Protein AF-A0A430KQV3-F1 (afdb_monomer_lite)

pLDDT: mean 86.69, std 16.66, range [35.5, 97.81]

Organism: NCBI:txid2490544

Structure (mmCIF, N/CA/C/O backbone):
data_AF-A0A430KQV3-F1
#
_entry.id   AF-A0A430KQV3-F1
#
loop_
_atom_site.group_PDB
_atom_site.id
_atom_site.type_symbol
_atom_site.label_atom_id
_atom_site.label_alt_id
_atom_site.label_comp_id
_atom_site.label_asym_id
_atom_site.label_entity_id
_atom_site.label_seq_id
_atom_site.pdbx_PDB_ins_code
_atom_site.Cartn_x
_atom_site.Cartn_y
_atom_site.Cartn_z
_atom_site.occupancy
_atom_site.B_iso_or_equiv
_atom_site.auth_seq_id
_atom_site.auth_comp_id
_atom_site.auth_asym_id
_atom_site.auth_atom_id
_atom_site.pdbx_PDB_model_num
ATOM 1 N N . MET A 1 1 ? -34.477 46.001 -7.955 1.00 41.59 1 MET A N 1
ATOM 2 C CA . MET A 1 1 ? -33.425 45.239 -8.664 1.00 41.59 1 MET A CA 1
ATOM 3 C C . MET A 1 1 ? -32.091 45.497 -7.987 1.00 41.59 1 MET A C 1
ATOM 5 O O . MET A 1 1 ? -31.628 46.626 -8.043 1.00 41.59 1 MET A O 1
ATOM 9 N N . LYS A 1 2 ? -31.521 44.495 -7.311 1.00 37.53 2 LYS A N 1
ATOM 10 C CA . LYS A 1 2 ? -30.084 44.366 -7.009 1.00 37.53 2 LYS A CA 1
ATOM 11 C C . LYS A 1 2 ? -29.876 42.927 -6.538 1.00 37.53 2 LYS A C 1
ATOM 13 O O . LYS A 1 2 ? -30.333 42.544 -5.468 1.00 37.53 2 LYS A O 1
ATOM 18 N N . HIS A 1 3 ? -29.338 42.118 -7.442 1.00 39.97 3 HIS A N 1
ATOM 19 C CA . HIS A 1 3 ? -29.159 40.684 -7.279 1.00 39.97 3 HIS A CA 1
ATOM 20 C C . HIS A 1 3 ? -28.047 40.402 -6.268 1.00 39.97 3 HIS A C 1
ATOM 22 O O . HIS A 1 3 ? -26.920 40.859 -6.441 1.00 39.97 3 HIS A O 1
ATOM 28 N N . PHE A 1 4 ? -28.368 39.622 -5.237 1.00 44.78 4 PHE A N 1
ATOM 29 C CA . PHE A 1 4 ? -27.370 38.877 -4.482 1.00 44.78 4 PHE A CA 1
ATOM 30 C C . PHE A 1 4 ? -26.859 37.755 -5.388 1.00 44.78 4 PHE A C 1
ATOM 32 O O . PHE A 1 4 ? -27.560 36.773 -5.624 1.00 44.78 4 PHE A O 1
ATOM 39 N N . ILE A 1 5 ? -25.651 37.916 -5.924 1.00 47.31 5 ILE A N 1
ATOM 40 C CA . ILE A 1 5 ? -24.909 36.811 -6.529 1.00 47.31 5 ILE A CA 1
ATOM 41 C C . ILE A 1 5 ? -24.251 36.073 -5.365 1.00 47.31 5 ILE A C 1
ATOM 43 O O . ILE A 1 5 ? -23.172 36.437 -4.904 1.00 47.31 5 ILE A O 1
ATOM 47 N N . GLY A 1 6 ? -24.957 35.075 -4.838 1.00 39.56 6 GLY A N 1
ATOM 48 C CA . GLY A 1 6 ? -24.358 34.076 -3.968 1.00 39.56 6 GLY A CA 1
ATOM 49 C C . GLY A 1 6 ? -23.432 33.213 -4.813 1.00 39.56 6 GLY A C 1
ATOM 50 O O . GLY A 1 6 ? -23.901 32.412 -5.618 1.00 39.56 6 GLY A O 1
ATOM 51 N N . LEU A 1 7 ? -22.121 33.397 -4.655 1.00 41.78 7 LEU A N 1
ATOM 52 C CA . LEU A 1 7 ? -21.134 32.437 -5.131 1.00 41.78 7 LEU A CA 1
ATOM 53 C C . LEU A 1 7 ? -21.335 31.159 -4.301 1.00 41.78 7 LEU A C 1
ATOM 55 O O . LEU A 1 7 ? -20.817 31.038 -3.192 1.00 41.78 7 LEU A O 1
ATOM 59 N N . LEU A 1 8 ? -22.144 30.224 -4.804 1.00 39.12 8 LEU A N 1
ATOM 60 C CA . LEU A 1 8 ? -22.093 28.848 -4.329 1.00 39.12 8 LEU A CA 1
ATOM 61 C C . LEU A 1 8 ? -20.700 28.338 -4.698 1.00 39.12 8 LEU A C 1
ATOM 63 O O . LEU A 1 8 ? -20.414 28.071 -5.865 1.00 39.12 8 LEU A O 1
ATOM 67 N N . ALA A 1 9 ? -19.820 28.248 -3.704 1.00 40.56 9 ALA A N 1
ATOM 68 C CA . ALA A 1 9 ? -18.622 27.442 -3.810 1.00 40.56 9 ALA A CA 1
ATOM 69 C C . ALA A 1 9 ? -19.082 26.003 -4.070 1.00 40.56 9 ALA A C 1
ATOM 71 O O . ALA A 1 9 ? -19.517 25.301 -3.160 1.00 40.56 9 ALA A O 1
ATOM 72 N N . LEU A 1 10 ? -19.045 25.591 -5.338 1.00 35.50 10 LEU A N 1
ATOM 73 C CA . LEU A 1 10 ? -19.116 24.194 -5.734 1.00 35.50 10 LEU A CA 1
ATOM 74 C C . LEU A 1 10 ? -17.865 23.521 -5.170 1.00 35.50 10 LEU A C 1
ATOM 76 O O . LEU A 1 10 ? -16.833 23.432 -5.831 1.00 35.50 10 LEU A O 1
ATOM 80 N N . THR A 1 11 ? -17.943 23.073 -3.921 1.00 38.75 11 THR A N 1
ATOM 81 C CA . THR A 1 11 ? -17.063 22.028 -3.418 1.00 38.75 11 THR A CA 1
ATOM 82 C C . THR A 1 11 ? -17.409 20.780 -4.216 1.00 38.75 11 THR A C 1
ATOM 84 O O . THR A 1 11 ? -18.291 20.010 -3.837 1.00 38.75 11 THR A O 1
ATOM 87 N N . THR A 1 12 ? -16.782 20.605 -5.378 1.00 36.72 12 THR A N 1
ATOM 88 C CA . THR A 1 12 ? -16.755 19.306 -6.038 1.00 36.72 12 THR A CA 1
ATOM 89 C C . THR A 1 12 ? -15.940 18.412 -5.121 1.00 36.72 12 THR A C 1
ATOM 91 O O . THR A 1 12 ? -14.714 18.374 -5.212 1.00 36.72 12 THR A O 1
ATOM 94 N N . SER A 1 13 ? -16.610 17.754 -4.178 1.00 37.59 13 SER A N 1
ATOM 95 C CA . SER A 1 13 ? -16.093 16.544 -3.566 1.00 37.59 13 SER A CA 1
ATOM 96 C C . SER A 1 13 ? -15.817 15.607 -4.733 1.00 37.59 13 SER A C 1
ATOM 98 O O . SER A 1 13 ? -16.742 15.064 -5.345 1.00 37.59 13 SER A O 1
ATOM 100 N N . MET A 1 14 ? -14.544 15.542 -5.133 1.00 39.12 14 MET A N 1
ATOM 101 C CA . MET A 1 14 ? -14.087 14.586 -6.123 1.00 39.12 14 MET A CA 1
ATOM 102 C C . MET A 1 14 ? -14.404 13.240 -5.509 1.00 39.12 14 MET A C 1
ATOM 104 O O . MET A 1 14 ? -13.822 12.814 -4.522 1.00 39.12 14 MET A O 1
ATOM 108 N N . SER A 1 15 ? -15.465 12.631 -6.011 1.00 42.69 15 SER A N 1
ATOM 109 C CA . SER A 1 15 ? -15.806 11.299 -5.583 1.00 42.69 15 SER A CA 1
ATOM 110 C C . SER A 1 15 ? -14.658 10.420 -6.048 1.00 42.69 15 SER A C 1
ATOM 112 O O . SER A 1 15 ? -14.300 10.461 -7.223 1.00 42.69 15 SER A O 1
ATOM 114 N N . ALA A 1 16 ? -14.095 9.628 -5.138 1.00 46.53 16 ALA A N 1
ATOM 115 C CA . ALA A 1 16 ? -13.360 8.427 -5.495 1.00 46.53 16 ALA A CA 1
ATOM 116 C C . ALA A 1 16 ? -14.217 7.668 -6.522 1.00 46.53 16 ALA A C 1
ATOM 118 O O . ALA A 1 16 ? -15.302 7.172 -6.206 1.00 46.53 16 ALA A O 1
ATOM 119 N N . MET A 1 17 ? -13.815 7.745 -7.784 1.00 51.94 17 MET A N 1
ATOM 120 C CA . MET A 1 17 ? -14.481 7.094 -8.901 1.00 51.94 17 MET A CA 1
ATOM 121 C C . MET A 1 17 ? -13.712 5.796 -9.147 1.00 51.94 17 MET A C 1
ATOM 123 O O . MET A 1 17 ? -12.476 5.785 -9.105 1.00 51.94 17 MET A O 1
ATOM 127 N N . ALA A 1 18 ? -14.446 4.700 -9.326 1.00 61.12 18 ALA A N 1
ATOM 128 C CA . ALA A 1 18 ? -13.876 3.387 -9.579 1.00 61.12 18 ALA A CA 1
ATOM 129 C C . ALA A 1 18 ? -12.949 3.432 -10.793 1.00 61.12 18 ALA A C 1
ATOM 131 O O . ALA A 1 18 ? -13.270 4.051 -11.813 1.00 61.12 18 ALA A O 1
ATOM 132 N N . VAL A 1 19 ? -11.797 2.777 -10.690 1.00 73.69 19 VAL A N 1
ATOM 133 C CA . VAL A 1 19 ? -10.964 2.528 -11.866 1.00 73.69 19 VAL A CA 1
ATOM 134 C C . VAL A 1 19 ? -11.638 1.440 -12.692 1.00 73.69 19 VAL A C 1
ATOM 136 O O . VAL A 1 19 ? -11.972 0.377 -12.174 1.00 73.69 19 VAL A O 1
ATOM 139 N N . GLU A 1 20 ? -11.799 1.685 -13.991 1.00 69.75 20 GLU A N 1
ATOM 140 C CA . GLU A 1 20 ? -12.412 0.728 -14.911 1.00 69.75 20 GLU A CA 1
ATOM 141 C C . GLU A 1 20 ? -11.765 -0.668 -14.801 1.00 69.75 20 GLU A C 1
ATOM 143 O O . GLU A 1 20 ? -10.554 -0.832 -14.964 1.00 69.75 20 GLU A O 1
ATOM 148 N N . GLY A 1 21 ? -12.587 -1.681 -14.503 1.00 73.44 21 GLY A N 1
ATOM 149 C CA . GLY A 1 21 ? -12.159 -3.078 -14.362 1.00 73.44 21 GLY A CA 1
ATOM 150 C C . GLY A 1 21 ? -11.601 -3.473 -12.988 1.00 73.44 21 GLY A C 1
ATOM 151 O O . GLY A 1 21 ? -11.218 -4.633 -12.812 1.00 73.44 21 GLY A O 1
ATOM 152 N N . TYR A 1 22 ? -11.575 -2.557 -12.015 1.00 84.06 22 TYR A N 1
ATOM 153 C CA . TYR A 1 22 ? -11.156 -2.828 -10.638 1.00 84.06 22 TYR A CA 1
ATOM 154 C C . TYR A 1 22 ? -12.313 -2.614 -9.664 1.00 84.06 22 TYR A C 1
ATOM 156 O O . TYR A 1 22 ? -13.107 -1.690 -9.809 1.00 84.06 22 TYR A O 1
ATOM 164 N N . GLN A 1 23 ? -12.391 -3.480 -8.656 1.00 91.31 23 GLN A N 1
ATOM 165 C CA . GLN A 1 23 ? -13.311 -3.306 -7.540 1.00 91.31 23 GLN A CA 1
ATOM 166 C C . GLN A 1 23 ? -12.756 -2.261 -6.569 1.00 91.31 23 GLN A C 1
ATOM 168 O O . GLN A 1 23 ? -11.570 -2.294 -6.243 1.00 91.31 23 GLN A O 1
ATOM 173 N N . ASP A 1 24 ? -13.619 -1.380 -6.077 1.00 92.81 24 ASP A N 1
ATOM 174 C CA . ASP A 1 24 ? -13.272 -0.416 -5.036 1.00 92.81 24 ASP A CA 1
ATOM 175 C C . ASP A 1 24 ? -13.136 -1.120 -3.685 1.00 92.81 24 ASP A C 1
ATOM 177 O O . ASP A 1 24 ? -14.009 -1.894 -3.281 1.00 92.81 24 ASP A O 1
ATOM 181 N N . ILE A 1 25 ? -12.039 -0.839 -2.986 1.00 95.69 25 ILE A N 1
ATOM 182 C CA . ILE A 1 25 ? -11.740 -1.384 -1.667 1.00 95.69 25 ILE A CA 1
ATOM 183 C C . ILE A 1 25 ? -11.679 -0.227 -0.674 1.00 95.69 25 ILE A C 1
ATOM 185 O O . ILE A 1 25 ? -10.800 0.638 -0.732 1.00 95.69 25 ILE A O 1
ATOM 189 N N . TYR A 1 26 ? -12.630 -0.250 0.252 1.00 96.19 26 TYR A N 1
ATOM 190 C CA . TYR A 1 26 ? -12.683 0.613 1.423 1.00 96.19 26 TYR A CA 1
ATOM 191 C C . TYR A 1 26 ? -12.402 -0.229 2.658 1.00 96.19 26 TYR A C 1
ATOM 193 O O . TYR A 1 26 ? -12.857 -1.371 2.743 1.00 96.19 26 TYR A O 1
ATOM 201 N N . LEU A 1 27 ? -11.656 0.330 3.607 1.00 96.69 27 LEU A N 1
ATOM 202 C CA . LEU A 1 27 ? -11.382 -0.371 4.850 1.00 96.69 27 LEU A CA 1
ATOM 203 C C . LEU A 1 27 ? -12.587 -0.328 5.787 1.00 96.69 27 LEU A C 1
ATOM 205 O O . LEU A 1 27 ? -13.279 0.681 5.893 1.00 96.69 27 LEU A O 1
ATOM 209 N N . ASP A 1 28 ? -12.775 -1.390 6.553 1.00 95.50 28 ASP A N 1
ATOM 210 C CA . ASP A 1 28 ? -13.646 -1.391 7.715 1.00 95.50 28 ASP A CA 1
ATOM 211 C C . ASP A 1 28 ? -12.836 -1.024 8.965 1.00 95.50 28 ASP A C 1
ATOM 213 O O . ASP A 1 28 ? -11.923 -1.743 9.377 1.00 95.50 28 ASP A O 1
ATOM 217 N N . LYS A 1 29 ? -13.186 0.107 9.586 1.00 90.50 29 LYS A N 1
ATOM 218 C CA . LYS A 1 29 ? -12.578 0.576 10.842 1.00 90.50 29 LYS A CA 1
ATOM 219 C C . LYS A 1 29 ? -12.959 -0.270 12.062 1.00 90.50 29 LYS A C 1
ATOM 221 O O . LYS A 1 29 ? -12.333 -0.123 13.107 1.00 90.50 29 LYS A O 1
ATOM 226 N N . GLN A 1 30 ? -14.011 -1.086 11.964 1.00 93.00 30 GLN A N 1
ATOM 227 C CA . GLN A 1 30 ? -14.455 -1.995 13.028 1.00 93.00 30 GLN A CA 1
ATOM 228 C C . GLN A 1 30 ? -13.762 -3.361 12.955 1.00 93.00 30 GLN A C 1
ATOM 230 O O . GLN A 1 30 ? -13.871 -4.150 13.893 1.00 93.00 30 GLN A O 1
ATOM 235 N N . ALA A 1 31 ? -13.036 -3.629 11.869 1.00 96.44 31 ALA A N 1
ATOM 236 C CA . ALA A 1 31 ? -12.219 -4.816 11.697 1.00 96.44 31 ALA A CA 1
ATOM 237 C C . ALA A 1 31 ? -10.736 -4.509 11.946 1.00 96.44 31 ALA A C 1
ATOM 239 O O . ALA A 1 31 ? -10.298 -3.356 11.964 1.00 96.44 31 ALA A O 1
ATOM 240 N N . ASP A 1 32 ? -9.946 -5.565 12.136 1.00 97.38 32 ASP A N 1
ATOM 241 C CA . ASP A 1 32 ? -8.493 -5.436 12.179 1.00 97.38 32 ASP A CA 1
ATOM 242 C C . ASP A 1 32 ? -7.987 -4.854 10.854 1.00 97.38 32 ASP A C 1
ATOM 244 O O . ASP A 1 32 ? -8.441 -5.241 9.774 1.00 97.38 32 ASP A O 1
ATOM 248 N N . ILE A 1 33 ? -7.019 -3.945 10.942 1.00 97.19 33 ILE A N 1
ATOM 249 C CA . ILE A 1 33 ? -6.329 -3.395 9.777 1.00 97.19 33 ILE A CA 1
ATOM 250 C C . ILE A 1 33 ? -4.930 -3.987 9.743 1.00 97.19 33 ILE A C 1
ATOM 252 O O . ILE A 1 33 ? -4.171 -3.900 10.708 1.00 97.19 33 ILE A O 1
ATOM 256 N N . ILE A 1 34 ? -4.572 -4.581 8.616 1.00 97.19 34 ILE A N 1
ATOM 257 C CA . ILE A 1 34 ? -3.239 -5.101 8.360 1.00 97.19 34 ILE A CA 1
ATOM 258 C C . ILE A 1 34 ? -2.516 -4.104 7.469 1.00 97.19 34 ILE A C 1
ATOM 260 O O . ILE A 1 34 ? -2.933 -3.809 6.351 1.00 97.19 34 ILE A O 1
ATOM 264 N N . ILE A 1 35 ? -1.423 -3.571 7.997 1.00 96.50 35 ILE A N 1
ATOM 265 C CA . ILE A 1 35 ? -0.517 -2.682 7.290 1.00 96.50 35 ILE A CA 1
ATOM 266 C C . ILE A 1 35 ? 0.587 -3.555 6.713 1.00 96.50 35 ILE A C 1
ATOM 268 O O . ILE A 1 35 ? 1.408 -4.105 7.453 1.00 96.50 35 ILE A O 1
ATOM 272 N N . HIS A 1 36 ? 0.588 -3.706 5.395 1.00 97.31 36 HIS A N 1
ATOM 273 C CA . HIS A 1 36 ? 1.580 -4.478 4.661 1.00 97.31 36 HIS A CA 1
ATOM 274 C C . HIS A 1 36 ? 2.680 -3.544 4.199 1.00 97.31 36 HIS A C 1
ATOM 276 O O . HIS A 1 36 ? 2.427 -2.621 3.422 1.00 97.31 36 HIS A O 1
ATOM 282 N N . GLY A 1 37 ? 3.902 -3.807 4.643 1.00 96.50 37 GLY A N 1
ATOM 283 C CA . GLY A 1 37 ? 5.071 -3.291 3.962 1.00 96.50 37 GLY A CA 1
ATOM 284 C C . GLY A 1 37 ? 5.236 -3.992 2.612 1.00 96.50 37 GLY A C 1
ATOM 285 O O . GLY A 1 37 ? 5.143 -5.217 2.517 1.00 96.50 37 GLY A O 1
ATOM 286 N N . ILE A 1 38 ? 5.443 -3.208 1.561 1.00 97.06 38 ILE A N 1
ATOM 287 C CA . ILE A 1 38 ? 5.660 -3.674 0.188 1.00 97.06 38 ILE A CA 1
ATOM 288 C C . ILE A 1 38 ? 6.891 -2.974 -0.385 1.00 97.06 38 ILE A C 1
ATOM 290 O O . ILE A 1 38 ? 7.272 -1.897 0.079 1.00 97.06 38 ILE A O 1
ATOM 294 N N . VAL A 1 39 ? 7.507 -3.545 -1.420 1.00 96.75 39 VAL A N 1
ATOM 295 C CA . VAL A 1 39 ? 8.591 -2.872 -2.156 1.00 96.75 39 VAL A CA 1
ATOM 296 C C . VAL A 1 39 ? 8.273 -2.821 -3.640 1.00 96.75 39 VAL A C 1
ATOM 298 O O . VAL A 1 39 ? 7.969 -3.845 -4.243 1.00 96.75 39 VAL A O 1
ATOM 301 N N . CYS A 1 40 ? 8.326 -1.625 -4.222 1.00 96.69 40 CYS A N 1
ATOM 302 C CA . CYS A 1 40 ? 7.856 -1.362 -5.577 1.00 96.69 40 CYS A CA 1
ATOM 303 C C . CYS A 1 40 ? 8.930 -0.720 -6.449 1.00 96.69 40 CYS A C 1
ATOM 305 O O . CYS A 1 40 ? 9.702 0.119 -5.982 1.00 96.69 40 CYS A O 1
ATOM 307 N N . GLY A 1 41 ? 8.930 -1.044 -7.735 1.00 96.06 41 GLY A N 1
ATOM 308 C CA . GLY A 1 41 ? 9.746 -0.367 -8.734 1.00 96.06 41 GLY A CA 1
ATOM 309 C C . GLY A 1 41 ? 9.364 -0.772 -10.148 1.00 96.06 41 GLY A C 1
ATOM 310 O O . GLY A 1 41 ? 8.478 -1.597 -10.359 1.00 96.06 41 GLY A O 1
ATOM 311 N N . ASP A 1 42 ? 10.029 -0.169 -11.124 1.00 94.94 42 ASP A N 1
ATOM 312 C CA . ASP A 1 42 ? 9.676 -0.359 -12.534 1.00 94.94 42 ASP A CA 1
ATOM 313 C C . ASP A 1 42 ? 10.224 -1.689 -13.091 1.00 94.94 42 ASP A C 1
ATOM 315 O O . ASP A 1 42 ? 9.720 -2.203 -14.083 1.00 94.94 42 ASP A O 1
ATOM 319 N N . ASP A 1 43 ? 11.245 -2.256 -12.437 1.00 91.19 43 ASP A N 1
ATOM 320 C CA . ASP A 1 43 ? 11.929 -3.486 -12.842 1.00 91.19 43 ASP A CA 1
ATOM 321 C C . ASP A 1 43 ? 12.423 -4.270 -11.614 1.00 91.19 43 ASP A C 1
ATOM 323 O O . ASP A 1 43 ? 13.245 -3.778 -10.835 1.00 91.19 43 ASP A O 1
ATOM 327 N N . LEU A 1 44 ? 11.947 -5.509 -11.455 1.00 90.50 44 LEU A N 1
ATOM 328 C CA . LEU A 1 44 ? 12.347 -6.396 -10.355 1.00 90.50 44 LEU A CA 1
ATOM 329 C C . LEU A 1 44 ? 13.740 -7.011 -10.545 1.00 90.50 44 LEU A C 1
ATOM 331 O O . LEU A 1 44 ? 14.298 -7.543 -9.588 1.00 90.50 44 LEU A O 1
ATOM 335 N N . ASN A 1 45 ? 14.346 -6.893 -11.729 1.00 89.44 45 ASN A N 1
ATOM 336 C CA . ASN A 1 45 ? 15.742 -7.286 -11.932 1.00 89.44 45 ASN A CA 1
ATOM 337 C C . ASN A 1 45 ? 16.721 -6.255 -11.346 1.00 89.44 45 ASN A C 1
ATOM 339 O O . ASN A 1 45 ? 17.906 -6.546 -11.180 1.00 89.44 45 ASN A O 1
ATOM 343 N N . ASN A 1 46 ? 16.241 -5.056 -10.994 1.00 89.62 46 ASN A N 1
ATOM 344 C CA . ASN A 1 46 ? 17.039 -4.000 -10.381 1.00 89.62 46 ASN A CA 1
ATOM 345 C C . ASN A 1 46 ? 16.585 -3.710 -8.945 1.00 89.62 46 ASN A C 1
ATOM 347 O O . ASN A 1 46 ? 16.019 -2.659 -8.635 1.00 89.62 46 ASN A O 1
ATOM 351 N N . LEU A 1 47 ? 16.892 -4.650 -8.051 1.00 87.81 47 LEU A N 1
ATOM 352 C CA . LEU A 1 47 ? 16.474 -4.628 -6.646 1.00 87.81 47 LEU A CA 1
ATOM 353 C C . LEU A 1 47 ? 16.866 -3.346 -5.888 1.00 87.81 47 LEU A C 1
ATOM 355 O O . LEU A 1 47 ? 16.148 -2.918 -4.989 1.00 87.81 47 LEU A O 1
ATOM 359 N N . ASN A 1 48 ? 17.958 -2.685 -6.283 1.00 89.31 48 ASN A N 1
ATOM 360 C CA . ASN A 1 48 ? 18.435 -1.447 -5.654 1.00 89.31 48 ASN A CA 1
ATOM 361 C C . ASN A 1 48 ? 17.558 -0.221 -5.958 1.00 89.31 48 ASN A C 1
ATOM 363 O O . ASN A 1 48 ? 17.696 0.809 -5.299 1.00 89.31 48 ASN A O 1
ATOM 367 N N . LYS A 1 49 ? 16.687 -0.300 -6.971 1.00 92.69 49 LYS A N 1
ATOM 368 C CA . LYS A 1 49 ? 15.741 0.770 -7.322 1.00 92.69 49 LYS A CA 1
ATOM 369 C C . LYS A 1 49 ? 14.359 0.574 -6.705 1.00 92.69 49 LYS A C 1
ATOM 371 O O . LYS A 1 49 ? 13.512 1.455 -6.861 1.00 92.69 49 LYS A O 1
ATOM 376 N N . LEU A 1 50 ? 14.130 -0.545 -6.015 1.00 94.19 50 LEU A N 1
ATOM 377 C CA . LEU A 1 50 ? 12.872 -0.780 -5.324 1.00 94.19 50 LEU A CA 1
ATOM 378 C C . LEU A 1 50 ? 12.755 0.159 -4.126 1.00 94.19 50 LEU A C 1
ATOM 380 O O . LEU A 1 50 ? 13.706 0.358 -3.369 1.00 94.19 50 LEU A O 1
ATOM 384 N N . LYS A 1 51 ? 11.573 0.742 -3.958 1.00 94.81 51 LYS A N 1
ATOM 385 C CA . LYS A 1 51 ? 11.260 1.653 -2.861 1.00 94.81 51 LYS A CA 1
ATOM 386 C C . LYS A 1 51 ? 10.226 1.018 -1.939 1.00 94.81 51 LYS A C 1
ATOM 388 O O . LYS A 1 51 ? 9.255 0.451 -2.446 1.00 94.81 51 LYS A O 1
ATOM 393 N N . PRO A 1 52 ? 10.404 1.121 -0.614 1.00 94.69 52 PRO A N 1
ATOM 394 C CA . PRO A 1 52 ? 9.393 0.673 0.323 1.00 94.69 52 PRO A CA 1
ATOM 395 C C . PRO A 1 52 ? 8.145 1.553 0.227 1.00 94.69 52 PRO A C 1
ATOM 397 O O . PRO A 1 52 ? 8.231 2.763 0.005 1.00 94.69 52 PRO A O 1
ATOM 400 N N . ALA A 1 53 ? 6.992 0.936 0.427 1.00 94.12 53 ALA A N 1
ATOM 401 C CA . ALA A 1 53 ? 5.706 1.590 0.602 1.00 94.12 53 ALA A CA 1
ATOM 402 C C . ALA A 1 53 ? 4.860 0.763 1.577 1.00 94.12 53 ALA A C 1
ATOM 404 O O . ALA A 1 53 ? 5.218 -0.368 1.902 1.00 94.12 53 ALA A O 1
ATOM 405 N N . ASN A 1 54 ? 3.737 1.320 2.025 1.00 95.19 54 ASN A N 1
ATOM 406 C CA . ASN A 1 54 ? 2.760 0.571 2.805 1.00 95.19 54 ASN A CA 1
ATOM 407 C C . ASN A 1 54 ? 1.409 0.566 2.097 1.00 95.19 54 ASN A C 1
ATOM 409 O O . ASN A 1 54 ? 1.052 1.529 1.414 1.00 95.19 54 ASN A O 1
ATOM 413 N N . ILE A 1 55 ? 0.659 -0.508 2.309 1.00 96.56 55 ILE A N 1
ATOM 414 C CA . ILE A 1 55 ? -0.747 -0.624 1.936 1.00 96.56 55 ILE A CA 1
ATOM 415 C C . ILE A 1 55 ? -1.537 -1.177 3.118 1.00 96.56 55 ILE A C 1
ATOM 417 O O . ILE A 1 55 ? -1.011 -1.939 3.926 1.00 96.56 55 ILE A O 1
ATOM 421 N N . TYR A 1 56 ? -2.793 -0.775 3.230 1.00 97.56 56 TYR A N 1
ATOM 422 C CA . TYR A 1 56 ? -3.684 -1.173 4.309 1.00 97.56 56 TYR A CA 1
ATOM 423 C C . TYR A 1 56 ? -4.754 -2.094 3.740 1.00 97.56 56 TYR A C 1
ATOM 425 O O . TYR A 1 56 ? -5.313 -1.792 2.685 1.00 97.56 56 TYR A O 1
ATOM 433 N N . THR A 1 57 ? -5.068 -3.176 4.441 1.00 97.81 57 THR A N 1
ATOM 434 C CA . THR A 1 57 ? -6.195 -4.055 4.109 1.00 97.81 57 THR A CA 1
ATOM 435 C C . THR A 1 57 ? -6.880 -4.531 5.389 1.00 97.81 57 THR A C 1
ATOM 437 O O . THR A 1 57 ? -6.324 -4.396 6.478 1.00 97.81 57 THR A O 1
ATOM 440 N N . ASN A 1 58 ? -8.075 -5.111 5.280 1.00 97.69 58 ASN A N 1
ATOM 441 C CA . ASN A 1 58 ? -8.689 -5.866 6.383 1.00 97.69 58 ASN A CA 1
ATOM 442 C C . ASN A 1 58 ? -8.423 -7.379 6.282 1.00 97.69 58 ASN A C 1
ATOM 444 O O . ASN A 1 58 ? -8.988 -8.171 7.033 1.00 97.69 58 ASN A O 1
ATOM 448 N N . THR A 1 59 ? -7.573 -7.793 5.342 1.00 96.25 59 THR A N 1
ATOM 449 C CA . THR A 1 59 ? -7.313 -9.191 4.985 1.00 96.25 59 THR A CA 1
ATOM 450 C C . THR A 1 59 ? -5.831 -9.528 5.145 1.00 96.25 59 THR A C 1
ATOM 452 O O . THR A 1 59 ? -4.960 -8.661 5.177 1.00 96.25 59 THR A O 1
ATOM 455 N N . ALA A 1 60 ? -5.501 -10.815 5.263 1.00 95.19 60 ALA A N 1
ATOM 456 C CA . ALA A 1 60 ? -4.111 -11.244 5.445 1.00 95.19 60 ALA A CA 1
ATOM 457 C C . ALA A 1 60 ? -3.217 -10.975 4.220 1.00 95.19 60 ALA A C 1
ATOM 459 O O . ALA A 1 60 ? -1.990 -11.055 4.332 1.00 95.19 60 ALA A O 1
ATOM 460 N N . GLU A 1 61 ? -3.802 -10.639 3.073 1.00 95.81 61 GLU A N 1
ATOM 461 C CA . GLU A 1 61 ? -3.126 -10.439 1.794 1.00 95.81 61 GLU A CA 1
ATOM 462 C C . GLU A 1 61 ? -3.510 -9.088 1.181 1.00 95.81 61 GLU A C 1
ATOM 464 O O . GLU A 1 61 ? -4.411 -8.407 1.664 1.00 95.81 61 GLU A O 1
ATOM 469 N N . VAL A 1 62 ? -2.792 -8.680 0.136 1.00 97.12 62 VAL A N 1
ATOM 470 C CA . VAL A 1 62 ? -3.179 -7.526 -0.680 1.00 97.12 62 VAL A CA 1
ATOM 471 C C . VAL A 1 62 ? -4.133 -8.018 -1.760 1.00 97.12 62 VAL A C 1
ATOM 473 O O . VAL A 1 62 ? -3.792 -8.911 -2.533 1.00 97.12 62 VAL A O 1
ATOM 476 N N . GLU A 1 63 ? -5.336 -7.460 -1.800 1.00 95.50 63 GLU A N 1
ATOM 477 C CA . GLU A 1 63 ? -6.391 -7.907 -2.706 1.00 95.50 63 GLU A CA 1
ATOM 478 C C . GLU A 1 63 ? -6.279 -7.214 -4.065 1.00 95.50 63 GLU A C 1
ATOM 480 O O . GLU A 1 63 ? -5.755 -6.104 -4.203 1.00 95.50 63 GLU A O 1
ATOM 485 N N . LYS A 1 64 ? -6.818 -7.865 -5.099 1.00 95.12 64 LYS A N 1
ATOM 486 C CA . LYS A 1 64 ? -7.025 -7.209 -6.387 1.00 95.12 64 LYS A CA 1
ATOM 487 C C . LYS A 1 64 ? -8.116 -6.150 -6.238 1.00 95.12 64 LYS A C 1
ATOM 489 O O . LYS A 1 64 ? -9.256 -6.488 -5.937 1.00 95.12 64 LYS A O 1
ATOM 494 N N . GLY A 1 65 ? -7.803 -4.901 -6.557 1.00 94.69 65 GLY A N 1
ATOM 495 C CA . GLY A 1 65 ? -8.776 -3.812 -6.511 1.00 94.69 65 GLY A CA 1
ATOM 496 C C . GLY A 1 65 ? -8.124 -2.441 -6.455 1.00 94.69 65 GLY A C 1
ATOM 497 O O . GLY A 1 65 ? -6.924 -2.312 -6.704 1.00 94.69 65 GLY A O 1
ATOM 498 N N . THR A 1 66 ? -8.932 -1.432 -6.146 1.00 95.56 66 THR A N 1
ATOM 499 C CA . THR A 1 66 ? -8.545 -0.027 -6.021 1.00 95.56 66 THR A CA 1
ATOM 500 C C . THR A 1 66 ? -8.681 0.414 -4.574 1.00 95.56 66 THR A C 1
ATOM 502 O O . THR A 1 66 ? -9.782 0.462 -4.036 1.00 95.56 66 THR A O 1
ATOM 505 N N . TYR A 1 67 ? -7.566 0.793 -3.966 1.00 96.00 67 TYR A N 1
ATOM 506 C CA . TYR A 1 67 ? -7.506 1.371 -2.631 1.00 96.00 67 TYR A CA 1
ATOM 507 C C . TYR A 1 67 ? -7.393 2.889 -2.733 1.00 96.00 67 TYR A C 1
ATOM 509 O O . TYR A 1 67 ? -6.633 3.402 -3.558 1.00 96.00 67 TYR A O 1
ATOM 517 N N . TYR A 1 68 ? -8.108 3.609 -1.876 1.00 95.12 68 TYR A N 1
ATOM 518 C CA . TYR A 1 68 ? -8.170 5.069 -1.909 1.00 95.12 68 TYR A CA 1
ATOM 519 C C . TYR A 1 68 ? -7.470 5.691 -0.714 1.00 95.12 68 TYR A C 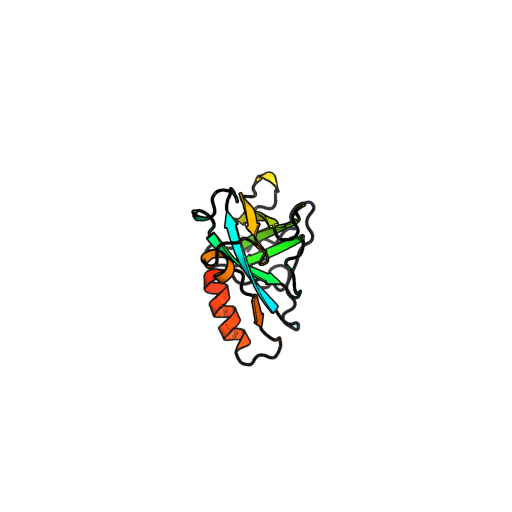1
ATOM 521 O O . TYR A 1 68 ? -7.591 5.206 0.411 1.00 95.12 68 TYR A O 1
ATOM 529 N N . PHE A 1 69 ? -6.775 6.796 -0.969 1.00 95.50 69 PHE A N 1
ATOM 530 C CA . PHE A 1 69 ? -5.974 7.490 0.025 1.00 95.50 69 PHE A CA 1
ATOM 531 C C . PHE A 1 69 ? -6.137 8.997 -0.054 1.00 95.50 69 PHE A C 1
ATOM 533 O O . PHE A 1 69 ? -6.342 9.558 -1.132 1.00 95.50 69 PHE A O 1
ATOM 540 N N . ASN A 1 70 ? -5.958 9.649 1.090 1.00 94.19 70 ASN A N 1
ATOM 541 C CA . ASN A 1 70 ? -5.800 11.091 1.183 1.00 94.19 70 ASN A CA 1
ATOM 542 C C . ASN A 1 70 ? -4.481 11.444 1.882 1.00 94.19 70 ASN A C 1
ATOM 544 O O . ASN A 1 70 ? -4.090 10.828 2.876 1.00 94.19 70 ASN A O 1
ATOM 548 N N . SER A 1 71 ? -3.788 12.455 1.370 1.00 91.19 71 SER A N 1
ATOM 549 C CA . SER A 1 71 ? -2.525 12.953 1.914 1.00 91.19 71 SER A CA 1
ATOM 550 C C . SER A 1 71 ? -2.483 14.478 1.893 1.00 91.19 71 SER A C 1
ATOM 552 O O . SER A 1 71 ? -3.346 15.135 1.317 1.00 91.19 71 SER A O 1
ATOM 554 N N . ALA A 1 72 ? -1.423 15.062 2.456 1.00 89.06 72 ALA A N 1
ATOM 555 C CA . ALA A 1 72 ? -1.170 16.499 2.336 1.00 89.06 72 ALA A CA 1
ATOM 556 C C . ALA A 1 72 ? -1.024 16.977 0.873 1.00 89.06 72 ALA A C 1
ATOM 558 O O . ALA A 1 72 ? -1.183 18.164 0.603 1.00 89.06 72 ALA A O 1
ATOM 559 N N . TYR A 1 73 ? -0.744 16.065 -0.066 1.00 87.38 73 TYR A N 1
ATOM 560 C CA . TYR A 1 73 ? -0.608 16.345 -1.499 1.00 87.38 73 TYR A CA 1
ATOM 561 C C . TYR A 1 73 ? -1.895 16.075 -2.294 1.00 87.38 73 TYR A C 1
ATOM 563 O O . TYR A 1 73 ? -1.886 16.158 -3.522 1.00 87.38 73 TYR A O 1
ATOM 571 N N . GLY A 1 74 ? -2.994 15.763 -1.602 1.00 90.25 74 GLY A N 1
ATOM 572 C CA . GLY A 1 74 ? -4.290 15.445 -2.189 1.00 90.25 74 GLY A CA 1
ATOM 573 C C . GLY A 1 74 ? -4.601 13.951 -2.215 1.00 90.25 74 GLY A C 1
ATOM 574 O O . GLY A 1 74 ? -3.847 13.112 -1.703 1.00 90.25 74 GLY A O 1
ATOM 575 N N . GLU A 1 75 ? -5.751 13.647 -2.810 1.00 92.44 75 GLU A N 1
ATOM 576 C CA . GLU A 1 75 ? -6.272 12.293 -2.962 1.00 92.44 75 GLU A CA 1
ATOM 577 C C . GLU A 1 75 ? -5.559 11.531 -4.082 1.00 92.44 75 GLU A C 1
ATOM 579 O O . GLU A 1 75 ? -5.210 12.079 -5.138 1.00 92.44 75 GLU A O 1
ATOM 584 N N . TYR A 1 76 ? -5.362 10.238 -3.852 1.00 93.94 76 TYR A N 1
ATOM 585 C CA . TYR A 1 76 ? -4.812 9.311 -4.830 1.00 93.94 76 TYR A CA 1
ATOM 5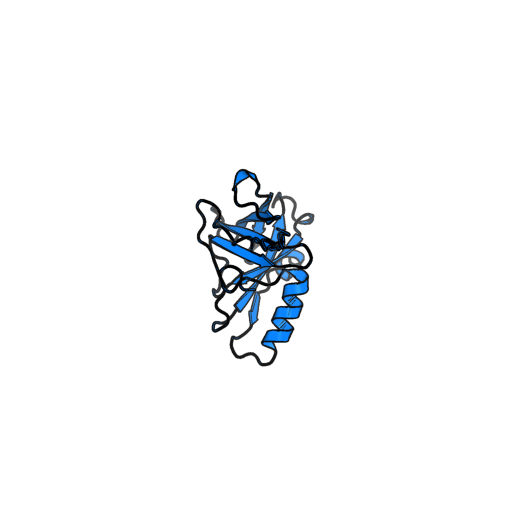86 C C . TYR A 1 76 ? -5.394 7.916 -4.633 1.00 93.94 76 TYR A C 1
ATOM 588 O O . TYR A 1 76 ? -5.964 7.597 -3.586 1.00 93.94 76 TYR A O 1
ATOM 596 N N . SER A 1 77 ? -5.234 7.067 -5.641 1.00 94.38 77 SER A N 1
ATOM 597 C CA . SER A 1 77 ? -5.607 5.662 -5.555 1.00 94.38 77 SER A CA 1
ATOM 598 C C . SER A 1 77 ? -4.465 4.748 -5.970 1.00 94.38 77 SER A C 1
ATOM 600 O O . SER A 1 77 ? -3.592 5.105 -6.771 1.00 94.38 77 SER A O 1
ATOM 602 N N . LEU A 1 78 ? -4.470 3.561 -5.373 1.00 95.56 78 LEU A N 1
ATOM 603 C CA . LEU A 1 78 ? -3.560 2.470 -5.669 1.00 95.56 78 LEU A CA 1
ATOM 604 C C . LEU A 1 78 ? -4.363 1.290 -6.190 1.00 95.56 78 LEU A C 1
ATOM 606 O O . LEU A 1 78 ? -5.185 0.741 -5.462 1.00 95.56 78 LEU A O 1
ATOM 610 N N . THR A 1 79 ? -4.112 0.878 -7.426 1.00 95.25 79 THR A N 1
ATOM 611 C CA . THR A 1 79 ? -4.690 -0.355 -7.962 1.00 95.25 79 THR A CA 1
ATOM 612 C C . THR A 1 79 ? -3.707 -1.493 -7.829 1.00 95.25 79 THR A C 1
ATOM 614 O O . THR A 1 79 ? -2.539 -1.308 -8.159 1.00 95.25 79 THR A O 1
ATOM 617 N N . PHE A 1 80 ? -4.166 -2.673 -7.437 1.00 96.06 80 PHE A N 1
ATOM 618 C CA . PHE A 1 80 ? -3.349 -3.881 -7.401 1.00 96.06 80 PHE A CA 1
ATOM 619 C C . PHE A 1 80 ? -3.958 -4.951 -8.298 1.00 96.06 80 PHE A C 1
ATOM 621 O O . PHE A 1 80 ? -5.160 -5.208 -8.244 1.00 96.06 80 PHE A O 1
ATOM 628 N N . ASN A 1 81 ? -3.128 -5.575 -9.131 1.00 93.88 81 ASN A N 1
ATOM 629 C CA . ASN A 1 81 ? -3.507 -6.706 -9.970 1.00 93.88 81 ASN A CA 1
ATOM 630 C C . ASN A 1 81 ? -2.464 -7.824 -9.822 1.00 93.88 81 ASN A C 1
ATOM 632 O O . ASN A 1 81 ? -1.269 -7.530 -9.912 1.00 93.88 81 ASN A O 1
ATOM 636 N N . PRO A 1 82 ? -2.873 -9.082 -9.589 1.00 93.19 82 PRO A N 1
ATOM 637 C CA . PRO A 1 82 ? -1.940 -10.194 -9.457 1.00 93.19 82 PRO A CA 1
ATOM 638 C C . PRO A 1 82 ? -1.152 -10.434 -10.749 1.00 93.19 82 PRO A C 1
ATOM 640 O O . PRO A 1 82 ? -1.605 -10.099 -11.848 1.00 93.19 82 PRO A O 1
ATOM 643 N N . THR A 1 83 ? 0.027 -11.029 -10.595 1.00 92.44 83 THR A N 1
ATOM 644 C CA . THR A 1 83 ? 0.808 -11.613 -11.692 1.00 92.44 83 THR A CA 1
ATOM 645 C C . THR A 1 83 ? 0.796 -13.138 -11.577 1.00 92.44 83 THR A C 1
ATOM 647 O O . THR A 1 83 ? 0.235 -13.680 -10.626 1.00 92.44 83 THR A O 1
ATOM 650 N N . ASP A 1 84 ? 1.447 -13.833 -12.511 1.00 90.69 84 ASP A N 1
ATOM 651 C CA . ASP A 1 84 ? 1.657 -15.286 -12.411 1.00 90.69 84 ASP A CA 1
ATOM 652 C C . ASP A 1 84 ? 2.518 -15.673 -11.191 1.00 90.69 84 ASP A C 1
ATOM 654 O O . ASP A 1 84 ? 2.480 -16.814 -10.736 1.00 90.69 84 ASP A O 1
ATOM 658 N N . ASN A 1 85 ? 3.288 -14.723 -10.644 1.00 91.00 85 ASN A N 1
ATOM 659 C CA . ASN A 1 85 ? 3.976 -14.867 -9.368 1.00 91.00 85 ASN A CA 1
ATOM 660 C C . ASN A 1 85 ? 3.092 -14.300 -8.250 1.00 91.00 85 ASN A C 1
ATOM 662 O O . ASN A 1 85 ? 2.838 -13.097 -8.184 1.00 91.00 85 ASN A O 1
ATOM 666 N N . ASP A 1 86 ? 2.666 -15.165 -7.336 1.00 90.44 86 ASP A N 1
ATOM 667 C CA . ASP A 1 86 ? 1.739 -14.843 -6.252 1.00 90.44 86 ASP A CA 1
ATOM 668 C C . ASP A 1 86 ? 2.318 -13.891 -5.187 1.00 90.44 86 ASP A C 1
ATOM 670 O O . ASP A 1 86 ? 1.584 -13.414 -4.317 1.00 90.44 86 ASP A O 1
ATOM 674 N N . ALA A 1 87 ? 3.624 -13.617 -5.232 1.00 93.81 87 ALA A N 1
ATOM 675 C CA . ALA A 1 87 ? 4.287 -12.629 -4.394 1.00 93.81 87 ALA A CA 1
ATOM 676 C C . ALA A 1 87 ? 4.466 -11.266 -5.060 1.00 93.81 87 ALA A C 1
ATOM 678 O O . ALA A 1 87 ? 4.913 -10.321 -4.402 1.00 93.81 87 ALA A O 1
ATOM 679 N N . VAL A 1 88 ? 4.112 -11.153 -6.340 1.00 95.38 88 VAL A N 1
ATOM 680 C CA . VAL A 1 88 ? 4.266 -9.938 -7.131 1.00 95.38 88 VAL A CA 1
ATOM 681 C C . VAL A 1 88 ? 2.916 -9.476 -7.663 1.00 95.38 88 VAL A C 1
ATOM 683 O O . VAL A 1 88 ? 2.168 -10.229 -8.287 1.00 95.38 88 VAL A O 1
ATOM 686 N N . MET A 1 89 ? 2.633 -8.191 -7.476 1.00 97.50 89 MET A N 1
ATOM 687 C CA . MET A 1 89 ? 1.473 -7.528 -8.063 1.00 97.50 89 MET A CA 1
ATOM 688 C C . MET A 1 89 ? 1.905 -6.346 -8.924 1.00 97.50 89 MET A C 1
ATOM 690 O O . MET A 1 89 ? 2.862 -5.638 -8.603 1.00 97.50 89 MET A O 1
ATOM 694 N N . VAL A 1 90 ? 1.161 -6.091 -9.997 1.00 96.25 90 VAL A N 1
ATOM 695 C CA . VAL A 1 90 ? 1.221 -4.809 -10.702 1.00 96.25 90 VAL A CA 1
ATOM 696 C C . VAL A 1 90 ? 0.462 -3.789 -9.864 1.00 96.25 90 VAL A C 1
ATOM 698 O O . VAL A 1 90 ? -0.736 -3.951 -9.623 1.00 96.25 90 VAL A O 1
ATOM 701 N N . ARG A 1 91 ? 1.153 -2.730 -9.448 1.00 96.12 91 ARG A N 1
ATOM 702 C CA . ARG A 1 91 ? 0.571 -1.580 -8.763 1.00 96.12 91 ARG A CA 1
ATOM 703 C C . ARG A 1 91 ? 0.424 -0.414 -9.729 1.00 96.12 91 ARG A C 1
ATOM 705 O O . ARG A 1 91 ? 1.412 0.020 -10.315 1.00 96.12 91 ARG A O 1
ATOM 712 N N . GLY A 1 92 ? -0.779 0.127 -9.856 1.00 95.62 92 GLY A N 1
ATOM 713 C CA . GLY A 1 92 ? -1.035 1.400 -10.526 1.00 95.62 92 GLY A CA 1
ATOM 714 C C . GLY A 1 92 ? -1.197 2.518 -9.503 1.00 95.62 92 GLY A C 1
ATOM 715 O O . GLY A 1 92 ? -1.855 2.326 -8.486 1.00 95.62 92 GLY A O 1
ATOM 716 N N . LEU A 1 93 ? -0.600 3.679 -9.760 1.00 95.12 93 LEU A N 1
ATOM 717 C CA . LEU A 1 93 ? -0.829 4.910 -9.005 1.00 95.12 93 LEU A CA 1
ATOM 718 C C . LEU A 1 93 ? -1.573 5.913 -9.878 1.00 95.12 93 LEU A C 1
ATOM 720 O O . LEU A 1 93 ? -1.097 6.257 -10.963 1.00 95.12 93 LEU A O 1
ATOM 724 N N . LEU A 1 94 ? -2.685 6.424 -9.360 1.00 93.12 94 LEU A N 1
ATOM 725 C CA . LEU A 1 94 ? -3.430 7.536 -9.938 1.00 93.12 94 LEU A CA 1
ATOM 726 C C . LEU A 1 94 ? -3.514 8.668 -8.927 1.00 93.12 94 LEU A C 1
ATOM 728 O O . LEU A 1 94 ? -3.803 8.447 -7.757 1.00 93.12 94 LEU A O 1
ATOM 732 N N . THR A 1 95 ? -3.266 9.887 -9.383 1.00 91.69 95 THR A N 1
ATOM 733 C CA . THR A 1 95 ? -3.304 11.102 -8.564 1.00 91.69 95 THR A CA 1
ATOM 734 C C . THR A 1 95 ? -4.172 12.153 -9.245 1.00 91.69 95 THR A C 1
ATOM 736 O O . THR A 1 95 ? -4.552 11.994 -10.408 1.00 91.69 95 THR A O 1
ATOM 739 N N . ALA A 1 96 ? -4.483 13.236 -8.529 1.00 85.19 96 ALA A N 1
ATOM 740 C CA . ALA A 1 96 ? -5.209 14.385 -9.078 1.00 85.19 96 ALA A CA 1
ATOM 741 C C . ALA A 1 96 ? -6.574 14.008 -9.694 1.00 85.19 96 ALA A C 1
ATOM 743 O O . ALA A 1 96 ? -6.963 14.528 -10.739 1.00 85.19 96 ALA A O 1
ATOM 744 N N . GLY A 1 97 ? -7.280 13.064 -9.061 1.00 78.81 97 GLY A N 1
ATOM 745 C CA . GLY A 1 97 ? -8.627 12.645 -9.458 1.00 78.81 97 GLY A CA 1
ATOM 746 C C . GLY A 1 97 ? -8.719 11.898 -10.790 1.00 78.81 97 GLY A C 1
ATOM 747 O O . GLY A 1 97 ? -9.816 11.724 -11.320 1.00 78.81 97 GLY A O 1
ATOM 748 N N . LYS A 1 98 ? -7.587 11.455 -11.345 1.00 85.62 98 LYS A N 1
ATOM 749 C CA . LYS A 1 98 ? -7.570 10.618 -12.545 1.00 85.62 98 LYS A CA 1
ATOM 750 C C . LYS A 1 98 ? -8.088 9.213 -12.237 1.00 85.62 98 LYS A C 1
ATOM 752 O O . LYS A 1 98 ? -7.760 8.644 -11.202 1.00 85.62 98 LYS A O 1
ATOM 757 N N . THR A 1 99 ? -8.842 8.638 -13.170 1.00 82.00 99 THR A N 1
ATOM 758 C CA . THR A 1 99 ? -9.437 7.293 -13.033 1.00 82.00 99 THR A CA 1
ATOM 759 C C . THR A 1 99 ? -9.160 6.360 -14.206 1.00 82.00 99 THR A C 1
ATOM 761 O O . THR A 1 99 ? -9.465 5.171 -14.131 1.00 82.00 99 THR A O 1
ATOM 764 N N . SER A 1 100 ? -8.563 6.872 -15.285 1.00 85.00 100 SER A N 1
ATOM 765 C CA . SER A 1 100 ? -8.237 6.068 -16.460 1.00 85.00 100 SER A CA 1
ATOM 766 C C . SER A 1 100 ? -7.028 5.174 -16.208 1.00 85.00 100 SER A C 1
ATOM 768 O O . SER A 1 100 ? -6.003 5.608 -15.680 1.00 85.00 100 SER A O 1
ATOM 770 N N . THR A 1 101 ? -7.090 3.934 -16.690 1.00 83.81 101 THR A N 1
ATOM 771 C CA . THR A 1 101 ? -5.958 2.999 -16.639 1.00 83.81 101 THR A CA 1
ATOM 772 C C . THR A 1 101 ? -4.760 3.464 -17.476 1.00 83.81 101 THR A C 1
ATOM 774 O O . THR A 1 101 ? -3.629 3.051 -17.205 1.00 83.81 101 THR A O 1
ATOM 777 N N . SER A 1 102 ? -4.980 4.337 -18.468 1.00 88.44 102 SER A N 1
ATOM 778 C CA . SER A 1 102 ? -3.922 4.938 -19.292 1.00 88.44 102 SER A CA 1
ATOM 779 C C . SER A 1 102 ? -3.086 5.974 -18.543 1.00 88.44 102 SER A C 1
ATOM 781 O O . SER A 1 102 ? -1.951 6.236 -18.928 1.00 88.44 102 SER A O 1
ATOM 783 N N . ASP A 1 103 ? -3.640 6.567 -17.486 1.00 89.56 103 ASP A N 1
ATOM 784 C CA . ASP A 1 103 ? -2.969 7.581 -16.672 1.00 89.56 103 ASP A CA 1
ATOM 785 C C . ASP A 1 103 ? -2.172 6.988 -15.504 1.00 89.56 103 ASP A C 1
ATOM 787 O O . ASP A 1 103 ? -1.481 7.716 -14.787 1.00 89.56 103 ASP A O 1
ATOM 791 N N . MET A 1 104 ? -2.281 5.676 -15.290 1.00 91.56 104 MET A N 1
ATOM 792 C CA . MET A 1 104 ? -1.620 5.001 -14.185 1.00 91.56 104 MET A CA 1
ATOM 793 C C . MET A 1 104 ? -0.108 5.022 -14.346 1.00 91.56 104 MET A C 1
ATOM 795 O O . MET A 1 104 ? 0.435 4.495 -15.319 1.00 91.56 104 MET A O 1
ATOM 799 N N . ASN A 1 105 ? 0.581 5.490 -13.310 1.00 94.31 105 ASN A N 1
ATOM 800 C CA . ASN A 1 105 ? 1.983 5.149 -13.138 1.00 94.31 105 ASN A CA 1
ATOM 801 C C . ASN A 1 105 ? 2.070 3.711 -12.599 1.00 94.31 105 ASN A C 1
ATOM 803 O O . ASN A 1 105 ? 1.674 3.452 -11.460 1.00 94.31 105 ASN A O 1
ATOM 807 N N . LYS A 1 106 ? 2.525 2.779 -13.441 1.00 95.62 106 LYS A N 1
ATOM 808 C CA . LYS A 1 106 ? 2.548 1.341 -13.150 1.00 95.62 106 LYS A CA 1
ATOM 809 C C . LYS A 1 106 ? 3.920 0.893 -12.676 1.00 95.62 106 LYS A C 1
ATOM 811 O O . LYS A 1 106 ? 4.929 1.234 -13.279 1.00 95.62 106 LYS A O 1
ATOM 816 N N . GLN A 1 107 ? 3.927 0.066 -11.639 1.00 97.25 107 GLN A N 1
ATOM 817 C CA . GLN A 1 107 ? 5.119 -0.549 -11.069 1.00 97.25 107 GLN A CA 1
ATOM 818 C C . GLN A 1 107 ? 4.846 -2.007 -10.714 1.00 97.25 107 GLN A C 1
ATOM 820 O O . GLN A 1 107 ? 3.695 -2.404 -10.529 1.00 97.25 107 GLN A O 1
ATOM 825 N N . LEU A 1 108 ? 5.904 -2.795 -10.576 1.00 96.31 108 LEU A N 1
ATOM 826 C CA . LEU A 1 108 ? 5.847 -4.118 -9.968 1.00 96.31 108 LEU A CA 1
ATOM 827 C C . LEU A 1 108 ? 6.147 -3.986 -8.480 1.00 96.31 108 LEU A C 1
ATOM 829 O O . LEU A 1 108 ? 7.100 -3.308 -8.095 1.00 96.31 108 LEU A O 1
ATOM 833 N N . CYS A 1 109 ? 5.338 -4.634 -7.651 1.00 97.44 109 CYS A N 1
ATOM 834 C CA . CYS A 1 109 ? 5.494 -4.627 -6.207 1.00 97.44 109 CYS A CA 1
ATOM 835 C C . CYS A 1 109 ? 5.601 -6.046 -5.673 1.00 97.44 109 CYS A C 1
ATOM 837 O O . CYS A 1 109 ? 4.739 -6.876 -5.951 1.00 97.44 109 CYS A O 1
ATOM 839 N N . ILE A 1 110 ? 6.625 -6.293 -4.862 1.00 97.00 110 ILE A N 1
ATOM 840 C CA . ILE A 1 110 ? 6.717 -7.495 -4.038 1.00 97.00 110 ILE A CA 1
ATOM 841 C C . ILE A 1 110 ? 5.860 -7.238 -2.799 1.00 97.00 110 ILE A C 1
ATOM 843 O O . ILE A 1 110 ? 6.114 -6.283 -2.058 1.00 97.00 110 ILE A O 1
ATOM 847 N N . VAL A 1 111 ? 4.823 -8.053 -2.615 1.00 96.38 111 VAL A N 1
ATOM 848 C CA . VAL A 1 111 ? 3.784 -7.854 -1.586 1.00 96.38 111 VAL A CA 1
ATOM 849 C C . VAL A 1 111 ? 3.842 -8.879 -0.452 1.00 96.38 111 VAL A C 1
ATOM 851 O O . VAL A 1 111 ? 3.138 -8.743 0.547 1.00 96.38 111 VAL A O 1
ATOM 854 N N . LYS A 1 112 ? 4.690 -9.904 -0.579 1.00 93.12 112 LYS A N 1
ATOM 855 C CA . LYS A 1 112 ? 4.989 -10.868 0.485 1.00 93.12 112 LYS A CA 1
ATOM 856 C C . LYS A 1 112 ? 6.405 -11.415 0.342 1.00 93.12 112 LYS A C 1
ATOM 858 O O . LYS A 1 112 ? 6.991 -11.372 -0.736 1.00 93.12 112 LYS A O 1
ATOM 863 N N . ASP A 1 113 ? 6.949 -11.885 1.459 1.00 90.38 113 ASP A N 1
ATOM 864 C CA . ASP A 1 113 ? 8.283 -12.478 1.518 1.00 90.38 113 ASP A CA 1
ATOM 865 C C . ASP A 1 113 ? 8.341 -13.786 0.716 1.00 90.38 113 ASP A C 1
ATOM 867 O O . ASP A 1 113 ? 7.395 -14.576 0.739 1.00 90.38 113 ASP A O 1
ATOM 871 N N . VAL A 1 114 ? 9.459 -14.008 0.030 1.00 87.25 114 VAL A N 1
ATOM 872 C CA . VAL A 1 114 ? 9.735 -15.210 -0.764 1.00 87.25 114 VAL A CA 1
ATOM 873 C C . VAL A 1 114 ? 11.193 -15.612 -0.623 1.00 87.25 114 VAL A C 1
ATOM 875 O O . VAL A 1 114 ? 12.075 -14.791 -0.350 1.00 87.25 114 VAL A O 1
ATOM 878 N N . GLU A 1 115 ? 11.457 -16.899 -0.825 1.00 84.06 115 GLU A N 1
ATOM 879 C CA . GLU A 1 115 ? 12.813 -17.430 -0.808 1.00 84.06 115 GLU A CA 1
ATOM 880 C C . GLU A 1 115 ? 13.691 -16.742 -1.869 1.00 84.06 115 GLU A C 1
ATOM 882 O O . GLU A 1 115 ? 13.259 -16.470 -2.987 1.00 84.06 115 GLU A O 1
ATOM 887 N N . GLY A 1 116 ? 14.933 -16.422 -1.498 1.00 83.94 116 GLY A N 1
ATOM 888 C CA . GLY A 1 116 ? 15.896 -15.753 -2.379 1.00 83.94 116 GLY A CA 1
ATOM 889 C C . GLY A 1 116 ? 15.855 -14.221 -2.359 1.00 83.94 116 GLY A C 1
ATOM 890 O O . GLY A 1 116 ? 16.756 -13.595 -2.921 1.00 83.94 116 GLY A O 1
ATOM 891 N N . LEU A 1 117 ? 14.890 -13.589 -1.677 1.00 88.12 117 LEU A N 1
ATOM 892 C CA . LEU A 1 117 ? 14.878 -12.130 -1.558 1.00 88.12 117 LEU A CA 1
ATOM 893 C C . LEU A 1 117 ? 16.004 -11.633 -0.620 1.00 88.12 117 LEU A C 1
ATOM 895 O O . LEU A 1 117 ? 16.172 -12.170 0.481 1.00 88.12 117 LEU A O 1
ATOM 899 N N . PRO A 1 118 ? 16.766 -10.581 -0.986 1.00 90.44 118 PRO A N 1
ATOM 900 C CA . PRO A 1 118 ? 17.784 -10.013 -0.107 1.00 90.44 118 PRO A CA 1
ATOM 901 C C . PRO A 1 118 ? 17.218 -9.582 1.248 1.00 90.44 118 PRO A C 1
ATOM 903 O O . PRO A 1 118 ? 16.174 -8.931 1.317 1.00 90.44 118 PRO A O 1
ATOM 906 N N . ALA A 1 119 ? 17.948 -9.867 2.331 1.00 90.75 119 ALA A N 1
ATOM 907 C CA . ALA A 1 119 ? 17.516 -9.575 3.703 1.00 90.75 119 ALA A CA 1
ATOM 908 C C . ALA A 1 119 ? 17.112 -8.103 3.921 1.00 90.75 119 ALA A C 1
ATOM 910 O O . ALA A 1 119 ? 16.165 -7.826 4.655 1.00 90.75 119 ALA A O 1
ATOM 911 N N . ALA A 1 120 ? 17.786 -7.171 3.239 1.00 89.62 120 ALA A N 1
ATOM 912 C CA . ALA A 1 120 ? 17.450 -5.750 3.275 1.00 89.62 120 ALA A CA 1
ATOM 913 C C . ALA A 1 120 ? 16.022 -5.470 2.773 1.00 89.62 120 ALA A C 1
ATOM 915 O O . ALA A 1 120 ? 15.294 -4.711 3.405 1.00 89.62 120 ALA A O 1
ATOM 916 N N . LEU A 1 121 ? 15.593 -6.121 1.685 1.00 91.88 121 LEU A N 1
ATOM 917 C CA . LEU A 1 121 ? 14.241 -5.968 1.143 1.00 91.88 121 LEU A CA 1
ATOM 918 C C . LEU A 1 121 ? 13.199 -6.689 1.994 1.00 91.88 121 LEU A C 1
ATOM 920 O O . LEU A 1 121 ? 12.138 -6.133 2.261 1.00 91.88 121 LEU A O 1
ATOM 924 N N . ARG A 1 122 ? 13.529 -7.884 2.495 1.00 92.62 122 ARG A N 1
ATOM 925 C CA . ARG A 1 122 ? 12.662 -8.645 3.411 1.00 92.62 122 ARG A CA 1
ATOM 926 C C . ARG A 1 122 ? 12.298 -7.842 4.658 1.00 92.62 122 ARG A C 1
ATOM 928 O O . ARG A 1 122 ? 11.170 -7.915 5.136 1.00 92.62 122 ARG A O 1
ATOM 935 N N . GLY A 1 123 ? 13.229 -7.023 5.155 1.00 91.81 123 GLY A N 1
ATOM 936 C CA . GLY A 1 123 ? 12.989 -6.113 6.274 1.00 91.81 123 GLY A CA 1
ATOM 937 C C . GLY A 1 123 ? 11.835 -5.130 6.045 1.00 91.81 123 GLY A C 1
ATOM 938 O O . GLY A 1 123 ? 11.158 -4.778 7.012 1.00 91.81 123 GLY A O 1
ATOM 939 N N . TYR A 1 124 ? 11.583 -4.740 4.791 1.00 93.94 124 TYR A N 1
ATOM 940 C CA . TYR A 1 124 ? 10.483 -3.854 4.403 1.00 93.94 124 TYR A CA 1
ATOM 941 C C . TYR A 1 124 ? 9.158 -4.582 4.157 1.00 93.94 124 TYR A C 1
ATOM 943 O O . TYR A 1 124 ? 8.140 -3.914 4.086 1.00 93.94 124 TYR A O 1
ATOM 951 N N . LEU A 1 125 ? 9.138 -5.917 4.067 1.00 95.25 125 LEU A N 1
ATOM 952 C CA . LEU A 1 125 ? 7.927 -6.713 3.800 1.00 95.25 125 LEU A CA 1
ATOM 953 C C . LEU A 1 125 ? 7.168 -7.126 5.070 1.00 95.25 125 LEU A C 1
ATOM 955 O O . LEU A 1 125 ? 6.368 -8.064 5.075 1.00 95.25 125 LEU A O 1
ATOM 959 N N . LYS A 1 126 ? 7.454 -6.459 6.190 1.00 93.44 126 LYS A N 1
ATOM 960 C CA . LYS A 1 126 ? 6.823 -6.760 7.473 1.00 93.44 126 LYS A CA 1
ATOM 961 C C . LYS A 1 126 ? 5.365 -6.319 7.470 1.00 93.44 126 LYS A C 1
ATOM 963 O O . LYS A 1 126 ? 5.015 -5.281 6.914 1.00 93.44 126 LYS A O 1
ATOM 968 N N . LYS A 1 127 ? 4.537 -7.095 8.165 1.00 94.75 127 LYS A N 1
ATOM 969 C CA . LYS A 1 127 ? 3.138 -6.764 8.423 1.00 94.75 127 LYS A CA 1
ATOM 970 C C . LYS A 1 127 ? 2.976 -6.281 9.855 1.00 94.75 127 LYS A C 1
ATOM 972 O O . LYS A 1 127 ? 3.598 -6.826 10.768 1.00 94.75 127 LYS A O 1
ATOM 977 N N . VAL A 1 128 ? 2.115 -5.291 10.041 1.00 93.88 128 VAL A N 1
ATOM 978 C CA . VAL A 1 128 ? 1.649 -4.854 11.357 1.00 93.88 128 VAL A CA 1
ATOM 979 C C . VAL A 1 128 ? 0.138 -4.979 11.379 1.00 93.88 128 VAL A C 1
ATOM 981 O O . VAL A 1 128 ? -0.543 -4.423 10.525 1.00 93.88 128 VAL A O 1
ATOM 984 N N . THR A 1 129 ? -0.389 -5.726 12.343 1.00 95.94 129 THR A N 1
ATOM 985 C CA . THR A 1 129 ? -1.832 -5.812 12.569 1.00 95.94 129 THR A CA 1
ATOM 986 C C . THR A 1 129 ? -2.220 -4.802 13.630 1.00 95.94 129 THR A C 1
ATOM 988 O O . THR A 1 129 ? -1.848 -4.950 14.794 1.00 95.94 129 THR A O 1
ATOM 991 N N . LEU A 1 130 ? -2.988 -3.802 13.223 1.00 95.19 130 LEU A N 1
ATOM 992 C CA . LEU A 1 130 ? -3.644 -2.875 14.118 1.00 95.19 130 LEU A CA 1
ATOM 993 C C . LEU A 1 130 ? -5.024 -3.433 14.477 1.00 95.19 130 LEU A C 1
ATOM 995 O O . LEU A 1 130 ? -5.906 -3.535 13.622 1.00 95.19 130 LEU A O 1
ATOM 999 N N . LYS A 1 131 ? -5.194 -3.826 15.741 1.00 95.81 131 LYS A N 1
ATOM 1000 C CA . LYS A 1 131 ? -6.449 -4.410 16.222 1.00 95.81 131 LYS A CA 1
ATOM 1001 C C . LYS A 1 131 ? -7.548 -3.361 16.286 1.00 95.81 131 LYS A C 1
ATOM 1003 O O . LYS A 1 131 ? -7.290 -2.243 16.723 1.00 95.81 131 LYS A O 1
ATOM 1008 N N . ALA A 1 132 ? -8.777 -3.727 15.924 1.00 94.25 132 ALA A N 1
ATOM 1009 C CA . ALA A 1 132 ? -9.913 -2.794 15.939 1.00 94.25 132 ALA A CA 1
ATOM 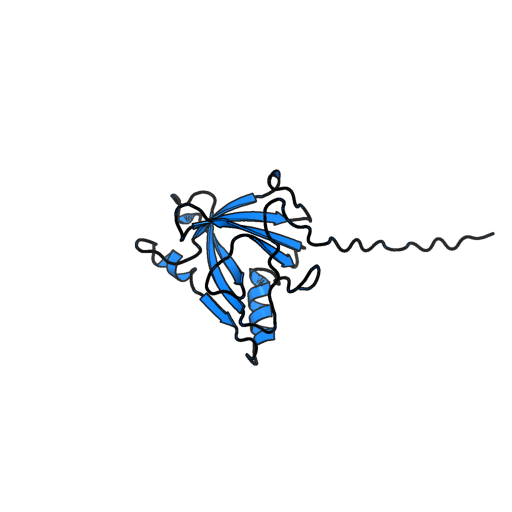1010 C C . ALA A 1 132 ? -10.151 -2.137 17.316 1.00 94.25 132 ALA A C 1
ATOM 1012 O O . ALA A 1 132 ? -10.633 -1.012 17.410 1.00 94.25 132 ALA A O 1
ATOM 1013 N N . ASN A 1 133 ? -9.793 -2.841 18.393 1.00 94.44 133 ASN A N 1
ATOM 1014 C CA . ASN A 1 133 ? -9.923 -2.395 19.779 1.00 94.44 133 ASN A CA 1
ATOM 1015 C C . ASN A 1 133 ? -8.599 -1.917 20.408 1.00 94.44 133 ASN A C 1
ATOM 1017 O O . ASN A 1 133 ? -8.520 -1.814 21.634 1.00 94.44 133 ASN A O 1
ATOM 1021 N N . ASP A 1 134 ? -7.558 -1.658 19.611 1.00 93.56 134 ASP A N 1
ATOM 1022 C CA . ASP A 1 134 ? -6.274 -1.173 20.122 1.00 93.56 134 ASP A CA 1
ATOM 1023 C C . ASP A 1 134 ? -6.437 0.233 20.744 1.00 93.56 134 ASP A C 1
ATOM 1025 O O . ASP A 1 134 ? -6.883 1.160 20.059 1.00 93.56 134 ASP A O 1
ATOM 1029 N N . PRO A 1 135 ? -6.065 0.450 22.022 1.00 94.38 135 PRO A N 1
ATOM 1030 C CA . PRO A 1 135 ? -6.159 1.769 22.651 1.00 94.38 135 PRO A CA 1
ATOM 1031 C C . PRO A 1 135 ? -5.296 2.840 21.960 1.00 94.38 135 PRO A C 1
ATOM 1033 O O . PRO A 1 135 ? -5.585 4.030 22.086 1.00 94.38 135 PRO A O 1
ATOM 1036 N N . ASN A 1 136 ? -4.262 2.441 21.215 1.00 93.25 136 ASN A N 1
ATOM 1037 C CA . ASN A 1 136 ? -3.380 3.339 20.470 1.00 93.25 136 ASN A CA 1
ATOM 1038 C C . ASN A 1 136 ? -3.773 3.488 18.993 1.00 93.25 136 ASN A C 1
ATOM 1040 O O . ASN A 1 136 ? -3.054 4.159 18.250 1.00 93.25 136 ASN A O 1
ATOM 1044 N N . TRP A 1 137 ? -4.908 2.921 18.561 1.00 92.31 137 TRP A N 1
ATOM 1045 C CA . TRP A 1 137 ? -5.314 2.861 17.152 1.00 92.31 137 TRP A CA 1
ATOM 1046 C C . TRP A 1 137 ? -5.206 4.194 16.420 1.00 92.31 137 TRP A C 1
ATOM 1048 O O . TRP A 1 137 ? -4.610 4.272 15.347 1.00 92.31 137 TRP A O 1
ATOM 1058 N N . VAL A 1 138 ? -5.712 5.265 17.034 1.00 91.31 138 VAL A N 1
ATOM 1059 C CA . VAL A 1 138 ? -5.703 6.611 16.440 1.00 91.31 138 VAL A CA 1
ATOM 1060 C C . VAL A 1 138 ? -4.278 7.102 16.202 1.00 91.31 138 VAL A C 1
ATOM 1062 O O . VAL A 1 138 ? -3.990 7.677 15.152 1.00 91.31 138 VAL A O 1
ATOM 1065 N N . GLN A 1 139 ? -3.384 6.874 17.163 1.00 93.19 139 GLN A N 1
ATOM 1066 C CA . GLN A 1 139 ? -2.001 7.318 17.069 1.00 93.19 139 GLN A CA 1
ATOM 1067 C C . GLN A 1 139 ? -1.235 6.489 16.033 1.00 93.19 139 GLN A C 1
ATOM 1069 O O . GLN A 1 139 ? -0.605 7.062 15.148 1.00 93.19 139 GLN A O 1
ATOM 1074 N N . THR A 1 140 ? -1.370 5.161 16.064 1.00 91.00 140 THR A N 1
ATOM 1075 C CA . THR A 1 140 ? -0.742 4.275 15.075 1.00 91.00 140 THR A CA 1
ATOM 1076 C C . THR A 1 140 ? -1.211 4.595 13.657 1.00 91.00 140 THR A C 1
ATOM 1078 O O . THR A 1 140 ? -0.383 4.764 12.764 1.00 91.00 140 THR A O 1
ATOM 1081 N N . MET A 1 141 ? -2.520 4.752 13.437 1.00 91.31 141 MET A N 1
ATOM 1082 C CA . MET A 1 141 ? -3.061 5.112 12.123 1.00 91.31 141 MET A CA 1
ATOM 1083 C C . MET A 1 141 ? -2.528 6.466 11.644 1.00 91.31 141 MET A C 1
ATOM 1085 O O . MET A 1 141 ? -2.169 6.615 10.477 1.00 91.31 141 MET A O 1
ATOM 1089 N N . LYS A 1 142 ? -2.414 7.449 12.545 1.00 91.75 142 LYS A N 1
ATOM 1090 C CA . LYS A 1 142 ? -1.838 8.760 12.227 1.00 91.75 142 LYS A CA 1
ATOM 1091 C C . LYS A 1 142 ? -0.379 8.652 11.782 1.00 91.75 142 LYS A C 1
ATOM 1093 O O . LYS A 1 142 ? -0.020 9.279 10.788 1.00 91.75 142 LYS A O 1
ATOM 1098 N N . ASP A 1 143 ? 0.436 7.861 12.474 1.00 92.25 143 ASP A N 1
ATOM 1099 C CA . ASP A 1 143 ? 1.862 7.716 12.164 1.00 92.25 143 ASP A CA 1
ATOM 1100 C C . ASP A 1 143 ? 2.086 7.044 10.805 1.00 92.25 143 ASP A C 1
ATOM 1102 O O . ASP A 1 143 ? 2.899 7.507 10.003 1.00 92.25 143 ASP A O 1
ATOM 1106 N N . TYR A 1 144 ? 1.304 6.010 10.490 1.00 91.19 144 TYR A N 1
ATOM 1107 C CA . TYR A 1 144 ? 1.358 5.378 9.172 1.00 91.19 144 TYR A CA 1
ATOM 1108 C C . TYR A 1 144 ? 0.801 6.275 8.064 1.00 91.19 144 TYR A C 1
ATOM 1110 O O . TYR A 1 144 ? 1.382 6.337 6.974 1.00 91.19 144 TYR A O 1
ATOM 1118 N N . ALA A 1 145 ? -0.259 7.036 8.344 1.00 91.56 145 ALA A N 1
ATOM 1119 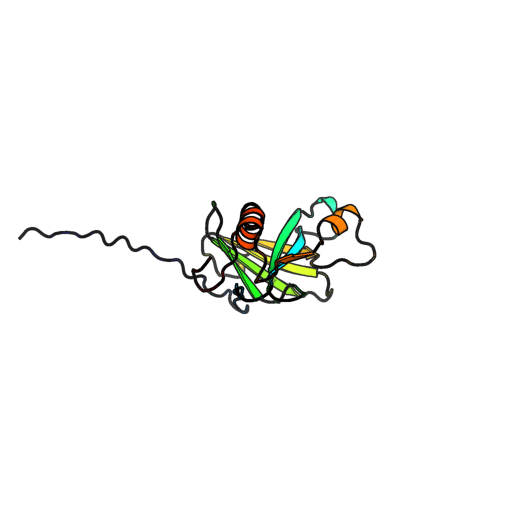C CA . ALA A 1 145 ? -0.850 7.953 7.379 1.00 91.56 145 ALA A CA 1
ATOM 1120 C C . ALA A 1 145 ? 0.091 9.094 6.964 1.00 91.56 145 ALA A C 1
ATOM 1122 O O . ALA A 1 145 ? -0.031 9.602 5.848 1.00 91.56 145 ALA A O 1
ATOM 1123 N N . LEU A 1 146 ? 1.056 9.472 7.812 1.00 88.12 146 LEU A N 1
ATOM 1124 C CA . LEU A 1 146 ? 2.101 10.438 7.449 1.00 88.12 146 LEU A CA 1
ATOM 1125 C C . LEU A 1 146 ? 3.005 9.938 6.314 1.00 88.12 146 LEU A C 1
ATOM 1127 O O . LEU A 1 146 ? 3.558 10.751 5.576 1.00 88.12 146 LEU A O 1
ATOM 1131 N N . VAL A 1 147 ? 3.154 8.619 6.173 1.00 85.56 147 VAL A N 1
ATOM 1132 C CA . VAL A 1 147 ? 4.040 7.997 5.181 1.00 85.56 147 VAL A CA 1
ATOM 1133 C C . VAL A 1 147 ? 3.257 7.482 3.977 1.00 85.56 147 VAL A C 1
ATOM 1135 O O . VAL A 1 147 ? 3.679 7.673 2.840 1.00 85.56 147 VAL A O 1
ATOM 1138 N N . ALA A 1 148 ? 2.126 6.819 4.221 1.00 88.06 148 ALA A N 1
ATOM 1139 C CA . ALA A 1 148 ? 1.387 6.064 3.211 1.00 88.06 148 ALA A CA 1
ATOM 1140 C C . ALA A 1 148 ? -0.010 6.619 2.909 1.00 88.06 148 ALA A C 1
ATOM 1142 O O . ALA A 1 148 ? -0.782 5.949 2.227 1.00 88.06 148 ALA A O 1
ATOM 1143 N N . GLY A 1 149 ? -0.340 7.811 3.419 1.00 93.50 149 GLY A N 1
ATOM 1144 C CA . GLY A 1 149 ? -1.665 8.416 3.291 1.00 93.50 149 GLY A CA 1
ATOM 1145 C C . GLY A 1 149 ? -2.705 7.789 4.222 1.00 93.50 149 GLY A C 1
ATOM 1146 O O . GLY A 1 149 ? -2.551 6.662 4.700 1.00 93.50 149 GLY A O 1
ATOM 1147 N N . LYS A 1 150 ? -3.771 8.545 4.494 1.00 95.00 150 LYS A N 1
ATOM 1148 C CA . LYS A 1 150 ? -4.948 8.063 5.227 1.00 95.00 150 LYS A CA 1
ATOM 1149 C C . LYS A 1 150 ? -5.778 7.171 4.306 1.00 95.00 150 LYS A C 1
ATOM 1151 O O . LYS A 1 150 ? -6.142 7.662 3.235 1.00 95.00 150 LYS A O 1
ATOM 1156 N N . PRO A 1 151 ? -6.056 5.908 4.666 1.00 96.12 151 PRO A N 1
ATOM 1157 C CA . PRO A 1 151 ? -6.902 5.044 3.854 1.00 96.12 151 PRO A CA 1
ATOM 1158 C C . PRO A 1 151 ? -8.358 5.505 3.894 1.00 96.12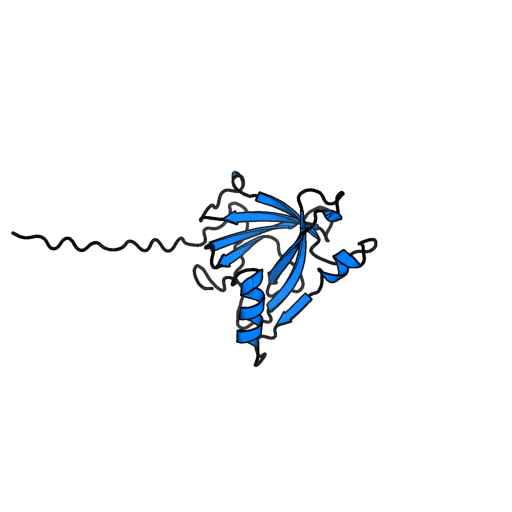 151 PRO A C 1
ATOM 1160 O O . PRO A 1 151 ? -8.804 6.073 4.885 1.00 96.12 151 PRO A O 1
ATOM 1163 N N . ALA A 1 152 ? -9.106 5.224 2.835 1.00 95.88 152 ALA A N 1
ATOM 1164 C CA . ALA A 1 152 ? -10.540 5.457 2.828 1.00 95.88 152 ALA A CA 1
ATOM 1165 C C . ALA A 1 152 ? -11.303 4.326 3.539 1.00 95.88 152 ALA A C 1
ATOM 1167 O O . ALA A 1 152 ? -11.047 3.145 3.293 1.00 95.88 152 ALA A O 1
ATOM 1168 N N . PHE A 1 153 ? -12.293 4.695 4.347 1.00 94.81 153 PHE A N 1
ATOM 1169 C CA . PHE A 1 153 ? -13.250 3.789 5.001 1.00 94.81 153 PHE A CA 1
ATOM 1170 C C . PHE A 1 153 ? -14.625 3.778 4.317 1.00 94.81 153 PHE A C 1
ATOM 1172 O O . PHE A 1 153 ? -15.516 3.006 4.660 1.00 94.81 153 PHE A O 1
ATOM 1179 N N . GLY A 1 154 ? -14.786 4.645 3.325 1.00 92.19 154 GLY A N 1
ATOM 1180 C CA . GLY A 1 154 ? -15.980 4.808 2.520 1.00 92.19 154 GLY A CA 1
ATOM 1181 C C . GLY A 1 154 ? -15.720 5.846 1.437 1.00 92.19 154 GLY A C 1
ATOM 1182 O O . GLY A 1 154 ? -14.652 6.464 1.369 1.00 92.19 154 GLY A O 1
ATOM 1183 N N . LYS A 1 155 ? -16.697 6.061 0.560 1.00 88.00 155 LYS A N 1
ATOM 1184 C CA . LYS A 1 155 ? -16.556 7.021 -0.535 1.00 88.00 155 LYS A CA 1
ATOM 1185 C C . LYS A 1 155 ? -16.443 8.452 0.006 1.00 88.00 155 LYS A C 1
ATOM 1187 O O . LYS A 1 155 ? -17.436 9.032 0.429 1.00 88.00 155 LYS A O 1
ATOM 1192 N N . GLY A 1 156 ? -15.240 9.023 -0.064 1.00 82.88 156 GLY A N 1
ATOM 1193 C CA . GLY A 1 156 ? -14.939 10.354 0.478 1.00 82.88 156 GLY A CA 1
ATOM 1194 C C . GLY A 1 156 ? -14.749 10.385 2.000 1.00 82.88 156 GLY A C 1
ATOM 1195 O O . GLY A 1 156 ? -14.711 11.468 2.580 1.00 82.88 156 GLY A O 1
ATOM 1196 N N . GLU A 1 157 ? -14.626 9.223 2.647 1.00 90.94 157 GLU A N 1
ATOM 1197 C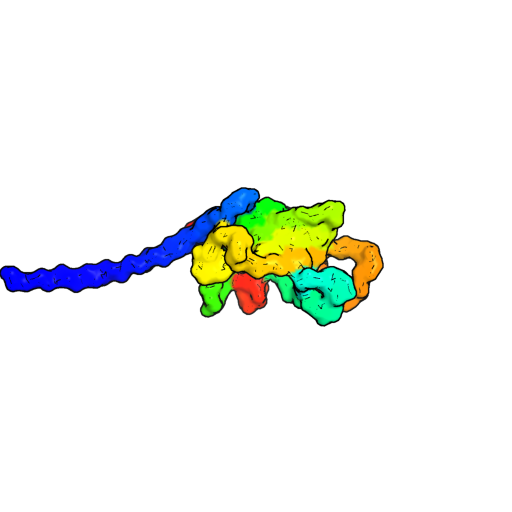 CA . GLU A 1 157 ? -14.417 9.093 4.092 1.00 90.94 157 GLU A CA 1
ATOM 1198 C C . GLU A 1 157 ? -13.012 8.535 4.356 1.00 90.94 157 GLU A C 1
ATOM 1200 O O . GLU A 1 157 ? -12.730 7.415 3.938 1.00 90.94 157 GLU A O 1
ATOM 1205 N N . TYR A 1 158 ? -12.147 9.300 5.039 1.00 88.38 158 TYR A N 1
ATOM 1206 C CA . TYR A 1 158 ? -10.720 9.007 5.285 1.00 88.38 158 TYR A CA 1
ATOM 1207 C C . TYR A 1 158 ? -10.313 9.218 6.748 1.00 88.38 158 TYR A C 1
ATOM 1209 O O . TYR A 1 158 ? -10.914 10.097 7.409 1.00 88.38 158 TYR A O 1
#

Sequence (158 aa):
MKHFIGLLALTTSMSAMAVEGYQDIYLDKQADIIIHGIVCGDDLNNLNKLKPANIYTNTAEVEKGTYYFNSAYGEYSLTFNPTDNDAVMVRGLLTAGKTSTSDMNKQLCIVKDVEGLPAALRGYLKKVTLKANDPNWVQTMKDYALVAGKPAFGKGEY

Foldseek 3Di:
DDDDPPPPPPPPLLWPDFAPPFAEDAAALQAKKKKWWKWKDADPVCVVRTDIAIDIHSDPFDDAGKWWFQDPQGIKIWGWDDDVDNQKTWIWIDDPSDRYPVRTPIIIMRQADDPPDDPVRNVRRDMDIDGSPDPCNVVVQVVNCNGHGRTHNDTSRD

Secondary structure (DSSP, 8-state):
----------------PPPTT--EE---TTS-EEEEEEEEES-TT-GGG-EEEEEEESSSSPPSEEEEEEETTEEEEEEEEE-SSTTEEEEEEEETT---GGG-EEEEEE-S--TT--HHHHTTS-EEEE-TT-TTHHHHHHHHHHHH-EEPSBTTB-

Radius of gyration: 17.98 Å; chains: 1; bounding box: 52×63×42 Å